Protein AF-A0A940JBC8-F1 (afdb_monomer)

Foldseek 3Di:
DDDDDDDDDDDDDDDDPPPPPPPPDPPPDDPPPVDDPPPDPPPLDFAFDDAQDFADLLPAAKWWKKAQKDWDWDDDPPDIDIDIHHIDTQAMWHAHRRQWIDGPPDTDGWTWTHTPPHDPPWTWTWDDDPVGIWIWTRPGSFKIWIGRSNRHGGIIIGHDD

Structure (mmCIF, N/CA/C/O backbone):
data_AF-A0A940JBC8-F1
#
_entry.id   AF-A0A940JBC8-F1
#
loop_
_atom_site.group_PDB
_atom_site.id
_atom_site.type_symbol
_atom_site.label_atom_id
_atom_site.label_alt_id
_atom_site.label_comp_id
_atom_site.label_asym_id
_atom_site.label_entity_id
_atom_site.label_seq_id
_atom_site.pdbx_PDB_ins_code
_atom_site.Cartn_x
_atom_site.Cartn_y
_atom_site.Cartn_z
_atom_site.occupancy
_atom_site.B_iso_or_equiv
_atom_site.auth_seq_id
_atom_site.auth_comp_id
_atom_site.auth_asym_id
_atom_site.auth_atom_id
_atom_site.pdbx_PDB_model_num
ATOM 1 N N . MET A 1 1 ? 36.503 52.206 -81.347 1.00 34.62 1 MET A N 1
ATOM 2 C CA . MET A 1 1 ? 37.444 51.586 -80.391 1.00 34.62 1 MET A CA 1
ATOM 3 C C . MET A 1 1 ? 36.749 51.462 -79.045 1.00 34.62 1 MET A C 1
ATOM 5 O O . MET A 1 1 ? 36.209 52.445 -78.569 1.00 34.62 1 MET A O 1
ATOM 9 N N . ASN A 1 2 ? 36.773 50.243 -78.504 1.00 36.06 2 ASN A N 1
ATOM 10 C CA . ASN A 1 2 ? 36.494 49.814 -77.129 1.00 36.06 2 ASN A CA 1
ATOM 11 C C . ASN A 1 2 ? 35.048 49.878 -76.605 1.00 36.06 2 ASN A C 1
ATOM 13 O O . ASN A 1 2 ? 34.546 50.888 -76.127 1.00 36.06 2 ASN A O 1
ATOM 17 N N . ALA A 1 3 ? 34.437 48.693 -76.663 1.00 40.34 3 ALA A N 1
ATOM 18 C CA . ALA A 1 3 ? 33.223 48.272 -75.988 1.00 40.34 3 ALA A CA 1
ATOM 19 C C . ALA A 1 3 ? 33.316 48.373 -74.459 1.00 40.34 3 ALA A C 1
ATOM 21 O O . ALA A 1 3 ? 34.406 48.230 -73.902 1.00 40.34 3 ALA A O 1
ATOM 22 N N . ARG A 1 4 ? 32.151 48.445 -73.801 1.00 40.62 4 ARG A N 1
ATOM 23 C CA . ARG A 1 4 ? 31.729 47.470 -72.775 1.00 40.62 4 ARG A CA 1
ATOM 24 C C . ARG A 1 4 ? 30.291 47.737 -72.319 1.00 40.62 4 ARG A C 1
ATOM 26 O O . ARG A 1 4 ? 29.994 48.758 -71.712 1.00 40.62 4 ARG A O 1
ATOM 33 N N . TYR A 1 5 ? 29.428 46.772 -72.627 1.00 41.09 5 TYR A N 1
ATOM 34 C CA . TYR A 1 5 ? 28.160 46.522 -71.948 1.00 41.09 5 TYR A CA 1
ATOM 35 C C . TYR A 1 5 ? 28.447 46.097 -70.502 1.00 41.09 5 TYR A C 1
ATOM 37 O O . TYR A 1 5 ? 29.357 45.297 -70.277 1.00 41.09 5 TYR A O 1
ATOM 45 N N . ALA A 1 6 ? 27.663 46.583 -69.540 1.00 38.19 6 ALA A N 1
ATOM 46 C CA . ALA A 1 6 ? 27.642 46.040 -68.187 1.00 38.19 6 ALA A CA 1
ATOM 47 C C . ALA A 1 6 ? 26.193 45.859 -67.722 1.00 38.19 6 ALA A C 1
ATOM 49 O O . ALA A 1 6 ? 25.419 46.801 -67.580 1.00 38.19 6 ALA A O 1
ATOM 50 N N . THR A 1 7 ? 25.875 44.582 -67.578 1.00 44.41 7 THR A N 1
ATOM 51 C CA . THR A 1 7 ? 24.622 43.915 -67.254 1.00 44.41 7 THR A CA 1
ATOM 52 C C . THR A 1 7 ? 24.075 44.271 -65.867 1.00 44.41 7 THR A C 1
ATOM 54 O O . THR A 1 7 ? 24.807 44.284 -64.881 1.00 44.41 7 THR A O 1
ATOM 57 N N . LEU A 1 8 ? 22.757 44.482 -65.807 1.00 41.75 8 LEU A N 1
ATOM 58 C CA . LEU A 1 8 ? 21.911 44.435 -64.610 1.00 41.75 8 LEU A CA 1
ATOM 59 C C . LEU A 1 8 ? 21.943 43.036 -63.980 1.00 41.75 8 LEU A C 1
ATOM 61 O O . LEU A 1 8 ? 21.608 42.070 -64.660 1.00 41.75 8 LEU A O 1
ATOM 65 N N . LEU A 1 9 ? 22.228 42.928 -62.680 1.00 40.69 9 LEU A N 1
ATOM 66 C CA . LEU A 1 9 ? 21.872 41.747 -61.890 1.00 40.69 9 LEU A CA 1
ATOM 67 C C . LEU A 1 9 ? 21.384 42.160 -60.500 1.00 40.69 9 LEU A C 1
ATOM 69 O O . LEU A 1 9 ? 22.139 42.595 -59.634 1.00 40.69 9 LEU A O 1
ATOM 73 N N . LEU A 1 10 ? 20.070 42.019 -60.346 1.00 42.22 10 LEU A N 1
ATOM 74 C CA . LEU A 1 10 ? 19.320 42.014 -59.102 1.00 42.22 10 LEU A CA 1
ATOM 75 C C . LEU A 1 10 ? 19.676 40.724 -58.341 1.00 42.22 10 LEU A C 1
ATOM 77 O O . LEU A 1 10 ? 19.509 39.632 -58.881 1.00 42.22 10 LEU A O 1
ATOM 81 N N . GLY A 1 11 ? 20.141 40.838 -57.101 1.00 38.53 11 GLY A N 1
ATOM 82 C CA . GLY A 1 11 ? 20.373 39.698 -56.216 1.00 38.53 11 GLY A CA 1
ATOM 83 C C . GLY A 1 11 ? 19.852 40.015 -54.824 1.00 38.53 11 GLY A C 1
ATOM 84 O O . GLY A 1 11 ? 20.516 40.713 -54.064 1.00 38.53 11 GLY A O 1
ATOM 85 N N . LEU A 1 12 ? 18.648 39.527 -54.509 1.00 40.81 12 LEU A N 1
ATOM 86 C CA . LEU A 1 12 ? 18.110 39.518 -53.152 1.00 40.81 12 LEU A CA 1
ATOM 87 C C . LEU A 1 12 ? 19.051 38.709 -52.246 1.00 40.81 12 LEU A C 1
ATOM 89 O O . LEU A 1 12 ? 19.186 37.499 -52.421 1.00 40.81 12 LEU A O 1
ATOM 93 N N . LEU A 1 13 ? 19.662 39.359 -51.254 1.00 38.41 13 LEU A N 1
ATOM 94 C CA . LEU A 1 13 ? 20.286 38.666 -50.130 1.00 38.41 13 LEU A CA 1
ATOM 95 C C . LEU A 1 13 ? 19.178 38.199 -49.176 1.00 38.41 13 LEU A C 1
ATOM 97 O O . LEU A 1 13 ? 18.639 38.977 -48.392 1.00 38.41 13 LEU A O 1
ATOM 101 N N . THR A 1 14 ? 18.833 36.917 -49.235 1.00 44.94 14 THR A N 1
ATOM 102 C CA . THR A 1 14 ? 18.105 36.247 -48.155 1.00 44.94 14 THR A CA 1
ATOM 103 C C . THR A 1 14 ? 19.061 36.038 -46.985 1.00 44.94 14 THR A C 1
ATOM 105 O O . THR A 1 14 ? 20.050 35.315 -47.112 1.00 44.94 14 THR A O 1
ATOM 108 N N . ALA A 1 15 ? 18.772 36.667 -45.846 1.00 43.84 15 ALA A N 1
ATOM 109 C CA . ALA A 1 15 ? 19.438 36.382 -44.583 1.00 43.84 15 ALA A CA 1
ATOM 110 C C . ALA A 1 15 ? 19.154 34.926 -44.178 1.00 43.84 15 ALA A C 1
ATOM 112 O O . ALA A 1 15 ? 18.020 34.570 -43.860 1.00 43.84 15 ALA A O 1
ATOM 113 N N . ALA A 1 16 ? 20.179 34.076 -44.210 1.00 47.38 16 ALA A N 1
ATOM 114 C CA . ALA A 1 16 ? 20.119 32.769 -43.574 1.00 47.38 16 ALA A CA 1
ATOM 115 C C . ALA A 1 16 ? 20.176 32.972 -42.048 1.00 47.38 16 ALA A C 1
ATOM 117 O O . ALA A 1 16 ? 21.078 33.673 -41.579 1.00 47.38 16 ALA A O 1
ATOM 118 N N . PRO A 1 17 ? 19.264 32.390 -41.248 1.00 47.56 17 PRO A N 1
ATO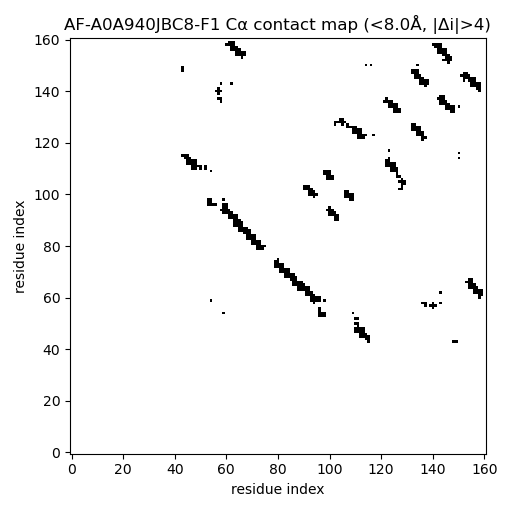M 119 C CA . PRO A 1 17 ? 19.475 32.329 -39.814 1.00 47.56 17 PRO A CA 1
ATOM 120 C C . PRO A 1 17 ? 20.704 31.454 -39.568 1.00 47.56 17 PRO A C 1
ATOM 122 O O . PRO A 1 17 ? 20.732 30.277 -39.932 1.00 47.56 17 PRO A O 1
ATOM 125 N N . ALA A 1 18 ? 21.740 32.053 -38.982 1.00 47.38 18 ALA A N 1
ATOM 126 C CA . ALA A 1 18 ? 22.857 31.316 -38.427 1.00 47.38 18 ALA A CA 1
ATOM 127 C C . ALA A 1 18 ? 22.286 30.315 -37.417 1.00 47.38 18 ALA A C 1
ATOM 129 O O . ALA A 1 18 ? 21.758 30.701 -36.374 1.00 47.38 18 ALA A O 1
ATOM 130 N N . LEU A 1 19 ? 22.348 29.028 -37.759 1.00 43.06 19 LEU A N 1
ATOM 131 C CA . LEU A 1 19 ? 22.178 27.953 -36.797 1.00 43.06 19 LEU A CA 1
ATOM 132 C C . LEU A 1 19 ? 23.236 28.188 -35.723 1.00 43.06 19 LEU A C 1
ATOM 134 O O . LEU A 1 19 ? 24.431 28.041 -35.982 1.00 43.06 19 LEU A O 1
ATOM 138 N N . ALA A 1 20 ? 22.794 28.621 -34.544 1.00 43.97 20 ALA A N 1
ATOM 139 C CA . ALA A 1 20 ? 23.622 28.597 -33.359 1.00 43.97 20 ALA A CA 1
ATOM 140 C C . ALA A 1 20 ? 24.074 27.146 -33.191 1.00 43.97 20 ALA A C 1
ATOM 142 O O . ALA A 1 20 ? 23.277 26.267 -32.865 1.00 43.97 20 ALA A O 1
ATOM 143 N N . ALA A 1 21 ? 25.339 26.881 -33.510 1.00 42.47 21 ALA A N 1
ATOM 144 C CA . ALA A 1 21 ? 25.987 25.654 -33.111 1.00 42.47 21 ALA A CA 1
ATOM 145 C C . ALA A 1 21 ? 25.941 25.655 -31.585 1.00 42.47 21 ALA A C 1
ATOM 147 O O . ALA A 1 21 ? 26.657 26.417 -30.937 1.00 42.47 21 ALA A O 1
ATOM 148 N N . GLU A 1 22 ? 25.027 24.870 -31.024 1.00 44.38 22 GLU A N 1
ATOM 149 C CA . GLU A 1 22 ? 24.970 24.622 -29.596 1.00 44.38 22 GLU A CA 1
ATOM 150 C C . GLU A 1 22 ? 26.285 23.938 -29.239 1.00 44.38 22 GLU A C 1
ATOM 152 O O . GLU A 1 22 ? 26.526 22.770 -29.544 1.00 44.38 22 GLU A O 1
ATOM 157 N N . GLN A 1 23 ? 27.214 24.742 -28.736 1.00 37.09 23 GLN A N 1
ATOM 158 C CA . GLN A 1 23 ? 28.541 24.319 -28.352 1.00 37.09 23 GLN A CA 1
ATOM 159 C C . GLN A 1 23 ? 28.371 23.496 -27.081 1.00 37.09 23 GLN A C 1
ATOM 161 O O . GLN A 1 23 ? 28.235 24.036 -25.985 1.00 37.09 23 GLN A O 1
ATOM 166 N N . TRP A 1 24 ? 28.317 22.177 -27.249 1.00 38.91 24 TRP A N 1
ATOM 167 C CA . TRP A 1 24 ? 28.302 21.221 -26.153 1.00 38.91 24 TRP A CA 1
ATOM 168 C C . TRP A 1 24 ? 29.534 21.478 -25.285 1.00 38.91 24 TRP A C 1
ATOM 170 O O . TRP A 1 24 ? 30.664 21.176 -25.674 1.00 38.91 24 TRP A O 1
ATOM 180 N N . ALA A 1 25 ? 29.325 22.080 -24.116 1.00 42.81 25 ALA A N 1
ATOM 181 C CA . ALA A 1 25 ? 30.361 22.161 -23.106 1.00 42.81 25 ALA A CA 1
ATOM 182 C C . ALA A 1 25 ? 30.696 20.729 -22.651 1.00 42.81 25 ALA A C 1
ATOM 184 O O . ALA A 1 25 ? 29.779 19.930 -22.431 1.00 42.81 25 ALA A O 1
ATOM 185 N N . PRO A 1 26 ? 31.981 20.368 -22.500 1.00 43.16 26 PRO A N 1
ATOM 186 C CA . PRO A 1 26 ? 32.336 19.073 -21.941 1.00 43.16 26 PRO A CA 1
ATOM 187 C C . PRO A 1 26 ? 31.760 18.968 -20.526 1.00 43.16 26 PRO A C 1
ATOM 189 O O . PRO A 1 26 ? 31.896 19.895 -19.723 1.00 43.16 26 PRO A O 1
ATOM 192 N N . ALA A 1 27 ? 31.117 17.839 -20.219 1.00 49.19 27 ALA A N 1
ATOM 193 C CA . ALA A 1 27 ? 30.565 17.559 -18.898 1.00 49.19 27 ALA A CA 1
ATOM 194 C C . ALA A 1 27 ? 31.664 17.726 -17.836 1.00 49.19 27 ALA A C 1
ATOM 196 O O . ALA A 1 27 ? 32.534 16.875 -17.682 1.00 49.19 27 ALA A O 1
ATOM 197 N N . THR A 1 28 ? 31.654 18.842 -17.103 1.00 50.84 28 THR A N 1
ATOM 198 C CA . THR A 1 28 ? 32.753 19.205 -16.191 1.00 50.84 28 THR A CA 1
ATOM 199 C C . THR A 1 28 ? 32.656 18.495 -14.833 1.00 50.84 28 THR A C 1
ATOM 201 O O . THR A 1 28 ? 33.244 18.929 -13.850 1.00 50.84 28 THR A O 1
ATOM 204 N N . LYS A 1 29 ? 31.918 17.386 -14.740 1.00 45.66 29 LYS A N 1
ATOM 205 C CA . LYS A 1 29 ? 31.887 16.541 -13.542 1.00 45.66 29 LYS A CA 1
ATOM 206 C C . LYS A 1 29 ? 31.459 15.125 -13.907 1.00 45.66 29 LYS A C 1
ATOM 208 O O . LYS A 1 29 ? 30.273 14.830 -14.019 1.00 45.66 29 LYS A O 1
ATOM 213 N N . THR A 1 30 ? 32.433 14.234 -14.047 1.00 45.81 30 THR A N 1
ATOM 214 C CA . THR A 1 30 ? 32.185 12.800 -13.901 1.00 45.81 30 THR A CA 1
ATOM 215 C C . THR A 1 30 ? 31.952 12.555 -12.416 1.00 45.81 30 THR A C 1
ATOM 217 O O . THR A 1 30 ? 32.873 12.675 -11.611 1.00 45.81 30 THR A O 1
ATOM 220 N N . GLN A 1 31 ? 30.705 12.299 -12.028 1.00 42.94 31 GLN A N 1
ATOM 221 C CA . GLN A 1 31 ? 30.409 11.839 -10.679 1.00 42.94 31 GLN A CA 1
ATOM 222 C C . GLN A 1 31 ? 30.923 10.403 -10.579 1.00 42.94 31 GLN A C 1
ATOM 224 O O . GLN A 1 31 ? 30.445 9.514 -11.280 1.00 42.94 31 GLN A O 1
ATOM 229 N N . ASP A 1 32 ? 31.968 10.211 -9.783 1.00 40.59 32 ASP A N 1
ATOM 230 C CA . ASP A 1 32 ? 32.579 8.914 -9.548 1.00 40.59 32 ASP A CA 1
ATOM 231 C C . ASP A 1 32 ? 31.629 8.062 -8.691 1.00 40.59 32 ASP A C 1
ATOM 233 O O . ASP A 1 32 ? 31.511 8.253 -7.481 1.00 40.59 32 ASP A O 1
ATOM 237 N N . TRP A 1 33 ? 30.896 7.151 -9.334 1.00 49.00 33 TRP A N 1
ATOM 238 C CA . TRP A 1 33 ? 29.985 6.211 -8.666 1.00 49.00 33 TRP A CA 1
ATOM 239 C C . TRP A 1 33 ? 30.735 5.097 -7.913 1.00 49.00 33 TRP A C 1
ATOM 241 O O . TRP A 1 33 ? 30.102 4.260 -7.271 1.00 49.00 33 TRP A O 1
ATOM 251 N N . SER A 1 34 ? 32.071 5.075 -7.977 1.00 49.91 34 SER A N 1
ATOM 252 C CA . SER A 1 34 ? 32.915 4.024 -7.389 1.00 49.91 34 SER A CA 1
ATOM 253 C C . SER A 1 34 ? 33.140 4.195 -5.889 1.00 49.91 34 SER A C 1
ATOM 255 O O . SER A 1 34 ? 33.581 3.262 -5.220 1.00 49.91 34 SER A O 1
ATOM 257 N N . SER A 1 35 ? 32.831 5.369 -5.338 1.00 42.09 35 SER A N 1
ATOM 258 C CA . SER A 1 35 ? 32.841 5.576 -3.894 1.00 42.09 35 SER A CA 1
ATOM 259 C C . SER A 1 35 ? 31.431 5.367 -3.371 1.00 42.09 35 SER A C 1
ATOM 261 O O . SER A 1 35 ? 30.583 6.251 -3.491 1.00 42.09 35 SER A O 1
ATOM 263 N N . ALA A 1 36 ? 31.170 4.196 -2.783 1.00 41.59 36 ALA A N 1
ATOM 264 C CA . ALA A 1 36 ? 30.006 4.050 -1.924 1.00 41.59 36 ALA A CA 1
ATOM 265 C C . ALA A 1 36 ? 30.056 5.215 -0.920 1.00 41.59 36 ALA A C 1
ATOM 267 O O . ALA A 1 36 ? 31.079 5.349 -0.236 1.00 41.59 36 ALA A O 1
ATOM 268 N N . PRO A 1 37 ? 29.030 6.085 -0.824 1.00 44.59 37 PRO A N 1
ATOM 269 C CA . PRO A 1 37 ? 28.961 6.968 0.325 1.00 44.59 37 PRO A CA 1
ATOM 270 C C . PRO A 1 37 ? 29.083 6.050 1.532 1.00 44.59 37 PRO A C 1
ATOM 272 O O . PRO A 1 37 ? 28.408 5.013 1.562 1.00 44.59 37 PRO A O 1
ATOM 275 N N . THR A 1 38 ? 29.986 6.373 2.463 1.00 43.41 38 THR A N 1
ATOM 276 C CA . THR A 1 38 ? 30.054 5.722 3.769 1.00 43.41 38 THR A CA 1
ATOM 277 C C . THR A 1 38 ? 28.664 5.858 4.357 1.00 43.41 38 THR A C 1
ATOM 279 O O . THR A 1 38 ? 28.305 6.873 4.949 1.00 43.41 38 THR A O 1
ATOM 282 N N . THR A 1 39 ? 27.843 4.853 4.073 1.00 50.75 39 THR A N 1
ATOM 283 C CA . THR A 1 39 ? 26.491 4.714 4.557 1.00 50.75 39 THR A CA 1
ATOM 284 C C . THR A 1 39 ? 26.752 4.258 5.963 1.00 50.75 39 THR A C 1
ATOM 286 O O . THR A 1 39 ? 26.904 3.073 6.257 1.00 50.75 39 THR A O 1
ATOM 289 N N . GLU A 1 40 ? 26.984 5.259 6.805 1.00 45.25 40 GLU A N 1
ATOM 290 C CA . GLU A 1 40 ? 26.811 5.175 8.230 1.00 45.25 40 GLU A CA 1
ATOM 291 C C . GLU A 1 40 ? 25.664 4.195 8.471 1.00 45.25 40 GLU A C 1
ATOM 293 O O . GLU A 1 40 ? 24.609 4.303 7.844 1.00 45.25 40 GLU A O 1
ATOM 298 N N . ARG A 1 41 ? 25.915 3.191 9.310 1.00 44.12 41 ARG A N 1
ATOM 299 C CA . ARG A 1 41 ? 25.029 2.082 9.692 1.00 44.12 41 ARG A CA 1
ATOM 300 C C . ARG A 1 41 ? 23.673 2.523 10.288 1.00 44.12 41 ARG A C 1
ATOM 302 O O . ARG A 1 41 ? 23.089 1.796 11.081 1.00 44.12 41 ARG A O 1
ATOM 309 N N . ARG A 1 42 ? 23.117 3.673 9.907 1.00 44.91 42 ARG A N 1
ATOM 310 C CA . ARG A 1 42 ? 21.677 3.910 9.832 1.00 44.91 42 ARG A CA 1
ATOM 311 C C . ARG A 1 42 ? 21.085 2.983 8.777 1.00 44.91 42 ARG A C 1
ATOM 313 O O . ARG A 1 42 ? 20.609 3.399 7.725 1.00 44.91 42 ARG A O 1
ATOM 320 N N . SER A 1 43 ? 21.055 1.702 9.094 1.00 46.41 43 SER A N 1
ATOM 321 C CA . SER A 1 43 ? 19.935 0.875 8.687 1.00 46.41 43 SER A CA 1
ATOM 322 C C . SER A 1 43 ? 18.681 1.595 9.193 1.00 46.41 43 SER A C 1
ATOM 324 O O . SER A 1 43 ? 18.395 1.559 10.380 1.00 46.41 43 SER A O 1
ATOM 326 N N . LEU A 1 44 ? 18.078 2.425 8.339 1.00 54.25 44 LEU A N 1
ATOM 327 C CA . LEU A 1 44 ? 16.712 2.275 7.831 1.00 54.25 44 LEU A CA 1
ATOM 328 C C . LEU A 1 44 ? 15.612 1.958 8.866 1.00 54.25 44 LEU A C 1
ATOM 330 O O . LEU A 1 44 ? 14.583 1.382 8.522 1.00 54.25 44 LEU A O 1
ATOM 334 N N . GLU A 1 45 ? 15.806 2.299 10.136 1.00 58.53 45 GLU A N 1
ATOM 335 C CA . GLU A 1 45 ? 14.858 1.985 11.197 1.00 58.53 45 GLU A CA 1
ATOM 336 C C . GLU A 1 45 ? 13.733 3.019 11.178 1.00 58.53 45 GLU A C 1
ATOM 338 O O . GLU A 1 45 ? 13.871 4.146 11.654 1.00 58.53 45 GLU A O 1
ATOM 343 N N . ASN A 1 46 ? 12.607 2.640 10.574 1.00 72.94 46 ASN A N 1
ATOM 344 C CA . ASN A 1 46 ? 11.381 3.418 10.675 1.00 72.94 46 ASN A CA 1
ATOM 345 C C . ASN A 1 46 ? 11.003 3.547 12.155 1.00 72.94 46 ASN A C 1
ATOM 347 O O . ASN A 1 46 ? 10.824 2.535 12.842 1.00 72.94 46 ASN A O 1
ATOM 351 N N . GLU A 1 47 ? 10.844 4.780 12.636 1.00 81.94 47 GLU A N 1
ATOM 352 C CA . GLU A 1 47 ? 10.457 5.030 14.020 1.00 81.94 47 GLU A CA 1
ATOM 353 C C . GLU A 1 47 ? 9.063 4.436 14.241 1.00 81.94 47 GLU A C 1
ATOM 355 O O . GLU A 1 47 ? 8.082 4.831 13.602 1.00 81.94 47 GLU A O 1
ATOM 360 N N . ARG A 1 48 ? 8.973 3.424 15.107 1.00 79.62 48 ARG A N 1
ATOM 361 C CA . ARG A 1 48 ? 7.695 2.793 15.431 1.00 79.62 48 ARG A CA 1
ATOM 362 C C . ARG A 1 48 ? 6.915 3.738 16.324 1.00 79.62 48 ARG A C 1
ATOM 364 O O . ARG A 1 48 ? 7.326 4.018 17.445 1.00 79.62 48 ARG A O 1
ATOM 371 N N . LEU A 1 49 ? 5.764 4.175 15.835 1.00 78.00 49 LEU A N 1
ATOM 372 C CA . LEU A 1 49 ? 4.847 4.962 16.639 1.00 78.00 49 LEU A CA 1
ATOM 373 C C . LEU A 1 49 ? 4.099 4.021 17.588 1.00 78.00 49 LEU A C 1
ATOM 375 O O . LEU A 1 49 ? 3.851 2.855 17.260 1.00 78.00 49 LEU A O 1
ATOM 379 N N . SER A 1 50 ? 3.746 4.525 18.772 1.00 65.56 50 SER A N 1
ATOM 380 C CA . SER A 1 50 ? 2.994 3.773 19.779 1.00 65.56 50 SER A CA 1
ATOM 381 C C . SER A 1 50 ? 1.800 3.027 19.154 1.00 65.56 50 SER A C 1
ATOM 383 O O . SER A 1 50 ? 1.103 3.575 18.295 1.00 65.56 50 SER A O 1
ATOM 385 N N . PRO A 1 51 ? 1.519 1.780 19.577 1.00 60.69 51 PRO A N 1
ATOM 386 C CA . PRO A 1 51 ? 0.720 0.800 18.822 1.00 60.69 51 PRO A CA 1
ATOM 387 C C . PRO A 1 51 ? -0.781 1.121 18.664 1.00 60.69 51 PRO A C 1
ATOM 389 O O . PRO A 1 51 ? -1.534 0.313 18.114 1.00 60.69 51 PRO A O 1
ATOM 392 N N . ALA A 1 52 ? -1.237 2.274 19.152 1.00 59.38 52 ALA A N 1
ATOM 393 C CA . ALA A 1 52 ? -2.648 2.630 19.275 1.00 59.38 52 ALA A CA 1
ATOM 394 C C . ALA A 1 52 ? -3.196 3.494 18.126 1.00 59.38 52 ALA A C 1
ATOM 396 O O . ALA A 1 52 ? -4.373 3.858 18.147 1.00 59.38 52 ALA A O 1
ATOM 397 N N . LEU A 1 53 ? -2.386 3.834 17.121 1.00 74.25 53 LEU A N 1
ATOM 398 C CA . LEU A 1 53 ? -2.832 4.746 16.074 1.00 74.25 53 LEU A CA 1
ATOM 399 C C . LEU A 1 53 ? -3.765 4.032 15.075 1.00 74.25 53 LEU A C 1
ATOM 401 O O . LEU A 1 53 ? -3.317 3.269 14.218 1.00 74.25 53 LEU A O 1
ATOM 405 N N . LYS A 1 54 ? -5.078 4.270 15.196 1.00 83.00 54 LYS A N 1
ATOM 406 C CA . LYS A 1 54 ? -6.100 3.706 14.295 1.00 83.00 54 LYS A CA 1
ATOM 407 C C . LYS A 1 54 ? -5.916 4.225 12.865 1.00 83.00 54 LYS A C 1
ATOM 409 O O . LYS A 1 54 ? -5.683 5.425 12.718 1.00 83.00 54 LYS A O 1
ATOM 414 N N . PRO A 1 55 ? -6.023 3.377 11.827 1.00 87.75 55 PRO A N 1
ATOM 415 C CA . PRO A 1 55 ? -5.936 3.831 10.442 1.00 87.75 55 PRO A CA 1
ATOM 416 C C . PRO A 1 55 ? -7.090 4.776 10.097 1.00 87.75 55 PRO A C 1
ATOM 418 O O . PRO A 1 55 ? -8.200 4.616 10.606 1.00 87.75 55 PRO A O 1
ATOM 421 N N . ASP A 1 56 ? -6.827 5.740 9.219 1.00 89.25 56 ASP A N 1
ATOM 422 C CA . ASP A 1 56 ? -7.864 6.646 8.724 1.00 89.25 56 ASP A CA 1
ATOM 423 C C . ASP A 1 56 ? -8.867 5.908 7.835 1.00 89.25 56 ASP A C 1
ATOM 425 O O . ASP A 1 56 ? -8.553 4.874 7.235 1.00 89.25 56 ASP A O 1
ATOM 429 N N . ALA A 1 57 ? -10.079 6.456 7.721 1.00 91.75 57 ALA A N 1
ATOM 430 C CA . ALA A 1 57 ? -11.153 5.872 6.914 1.00 91.75 57 ALA A CA 1
ATOM 431 C C . ALA A 1 57 ? -10.730 5.635 5.451 1.00 91.75 57 ALA A C 1
ATOM 433 O O . ALA A 1 57 ? -11.115 4.627 4.847 1.00 91.75 57 ALA A O 1
ATOM 434 N N . ASP A 1 58 ? -9.869 6.508 4.926 1.00 94.19 58 ASP A N 1
ATOM 435 C CA . ASP A 1 58 ? -9.314 6.429 3.575 1.00 94.19 58 ASP A CA 1
ATOM 436 C C . ASP A 1 58 ? -8.395 5.229 3.361 1.00 94.19 58 ASP A C 1
ATOM 438 O O . ASP A 1 58 ? -8.241 4.795 2.226 1.00 94.19 58 ASP A O 1
ATOM 442 N N . LEU A 1 59 ? -7.821 4.662 4.427 1.00 95.00 59 LEU A N 1
ATOM 443 C CA . LEU A 1 59 ? -6.956 3.483 4.361 1.00 95.00 59 LEU A CA 1
ATOM 444 C C . LEU A 1 59 ? -7.727 2.165 4.507 1.00 95.00 59 LEU A C 1
ATOM 446 O O . LEU A 1 59 ? -7.295 1.117 4.025 1.00 95.00 59 LEU A O 1
ATOM 450 N N . THR A 1 60 ? -8.857 2.193 5.209 1.00 95.75 60 THR A N 1
ATOM 451 C CA . THR A 1 60 ? -9.656 0.991 5.488 1.00 95.75 60 THR A CA 1
ATOM 452 C C . THR A 1 60 ? -10.334 0.445 4.225 1.00 95.75 60 THR A C 1
ATOM 454 O O . THR A 1 60 ? -10.470 1.135 3.224 1.00 95.75 60 THR A O 1
ATOM 457 N N . GLY A 1 61 ? -10.799 -0.799 4.238 1.00 96.31 61 GLY A N 1
ATOM 458 C CA . GLY A 1 61 ? -11.514 -1.425 3.124 1.00 96.31 61 GLY A CA 1
ATOM 459 C C . GLY A 1 61 ? -10.667 -2.412 2.328 1.00 96.31 61 GLY A C 1
ATOM 460 O O . GLY A 1 61 ? -9.703 -2.985 2.836 1.00 96.31 61 GLY A O 1
ATOM 461 N N . THR A 1 62 ? -11.083 -2.657 1.091 1.00 97.69 62 THR A N 1
ATOM 462 C CA . THR A 1 62 ? -10.519 -3.693 0.224 1.00 97.69 62 THR A CA 1
ATOM 463 C C . THR A 1 62 ? -9.763 -3.054 -0.931 1.00 97.69 62 THR A C 1
ATOM 465 O O . THR A 1 62 ? -10.301 -2.191 -1.619 1.00 97.69 62 THR A O 1
ATOM 468 N N . TRP A 1 63 ? -8.533 -3.504 -1.146 1.00 97.56 63 TRP A N 1
ATOM 469 C CA . TRP A 1 63 ? -7.599 -2.965 -2.124 1.00 97.56 63 TRP A CA 1
ATOM 470 C C . TRP A 1 63 ? -7.123 -4.061 -3.067 1.00 97.56 63 TRP A C 1
ATOM 472 O O . TRP A 1 63 ? -6.577 -5.075 -2.624 1.00 97.56 63 TRP A O 1
ATOM 482 N N . ASP A 1 64 ? -7.279 -3.837 -4.365 1.00 96.19 64 ASP A N 1
ATOM 483 C CA . ASP A 1 64 ? -6.651 -4.651 -5.399 1.00 96.19 64 ASP A CA 1
ATOM 484 C C . ASP A 1 64 ? -5.270 -4.045 -5.703 1.00 96.19 64 ASP A C 1
ATOM 486 O O . ASP A 1 64 ? -5.172 -2.900 -6.149 1.00 96.19 64 ASP A O 1
ATOM 490 N N . LEU A 1 65 ? -4.198 -4.780 -5.382 1.00 95.19 65 LEU A N 1
ATOM 491 C CA . LEU A 1 65 ? -2.817 -4.298 -5.485 1.00 95.19 65 LEU A CA 1
ATOM 492 C C . LEU A 1 65 ? -2.159 -4.762 -6.782 1.00 95.19 65 LEU A C 1
ATOM 494 O O . LEU A 1 65 ? -2.250 -5.937 -7.138 1.00 95.19 65 LEU A O 1
ATOM 498 N N . ARG A 1 66 ? -1.426 -3.862 -7.442 1.00 93.56 66 ARG A N 1
ATOM 499 C CA . ARG A 1 66 ? -0.746 -4.145 -8.707 1.00 93.56 66 ARG A CA 1
ATOM 500 C C . ARG A 1 66 ? 0.608 -3.445 -8.812 1.00 93.56 66 ARG A C 1
ATOM 502 O O . ARG A 1 66 ? 0.732 -2.243 -8.564 1.00 93.56 66 ARG A O 1
ATOM 509 N N . ILE A 1 67 ? 1.614 -4.202 -9.235 1.00 89.62 67 ILE A N 1
ATOM 510 C CA . ILE A 1 67 ? 2.907 -3.688 -9.688 1.00 89.62 67 ILE A CA 1
ATOM 511 C C . ILE A 1 67 ? 2.691 -3.101 -11.087 1.00 89.62 67 ILE A C 1
ATOM 513 O O . ILE A 1 67 ? 2.190 -3.813 -11.965 1.00 89.62 67 ILE A O 1
ATOM 517 N N . PRO A 1 68 ? 3.025 -1.825 -11.329 1.00 86.31 68 PRO A N 1
ATOM 518 C CA . PRO A 1 68 ? 2.895 -1.230 -12.651 1.00 86.31 68 PRO A CA 1
ATOM 519 C C . PRO A 1 68 ? 3.854 -1.889 -13.647 1.00 86.31 68 PRO A C 1
ATOM 521 O O . PRO A 1 68 ? 4.877 -2.460 -13.273 1.00 86.31 68 PRO A O 1
ATOM 524 N N . ALA A 1 69 ? 3.532 -1.787 -14.935 1.00 86.69 69 ALA A N 1
ATOM 525 C CA . ALA A 1 69 ? 4.475 -2.176 -15.975 1.00 86.69 69 ALA A CA 1
ATOM 526 C C . ALA A 1 69 ? 5.707 -1.259 -15.942 1.00 86.69 69 ALA A C 1
ATOM 528 O O . ALA A 1 69 ? 5.582 -0.052 -15.722 1.00 86.69 69 ALA A O 1
ATOM 529 N N . ALA A 1 70 ? 6.881 -1.829 -16.196 1.00 83.56 70 ALA A N 1
ATOM 530 C CA . ALA A 1 70 ? 8.126 -1.082 -16.296 1.00 83.56 70 ALA A CA 1
ATOM 531 C C . ALA A 1 70 ? 8.529 -0.917 -17.763 1.00 83.56 70 ALA A C 1
ATOM 533 O O . ALA A 1 70 ? 8.373 -1.831 -18.574 1.00 83.56 70 ALA A O 1
ATOM 534 N N . VAL A 1 71 ? 9.076 0.248 -18.098 1.00 86.31 71 VAL A N 1
ATOM 535 C CA . VAL A 1 71 ? 9.647 0.528 -19.415 1.00 86.31 71 VAL A CA 1
ATOM 536 C C . VAL A 1 71 ? 11.131 0.794 -19.235 1.00 86.31 71 VAL A C 1
ATOM 538 O O . VAL A 1 71 ? 11.514 1.719 -18.524 1.00 86.31 71 VAL A O 1
ATOM 541 N N . THR A 1 72 ? 11.964 -0.010 -19.884 1.00 86.38 72 THR A N 1
ATOM 542 C CA . THR A 1 72 ? 1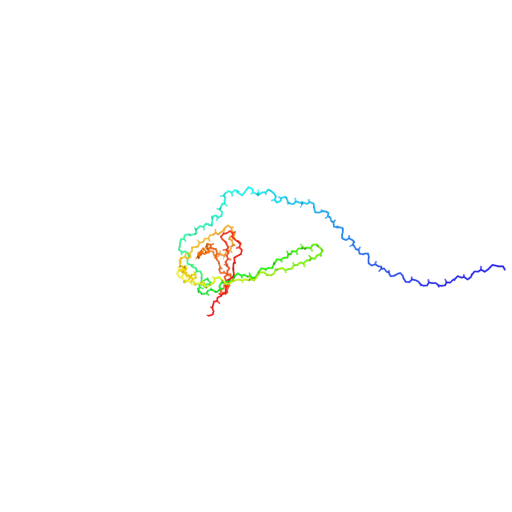3.417 0.162 -19.880 1.00 86.38 72 THR A CA 1
ATOM 543 C C . THR A 1 72 ? 13.879 0.537 -21.277 1.00 86.38 72 THR A C 1
ATOM 545 O O . THR A 1 72 ? 13.555 -0.147 -22.252 1.00 86.38 72 THR A O 1
ATOM 548 N N . TYR A 1 73 ? 14.647 1.617 -21.367 1.00 90.12 73 TYR A N 1
ATOM 549 C CA . TYR A 1 73 ? 15.310 2.039 -22.593 1.00 90.12 73 TYR A CA 1
ATOM 550 C C . TYR A 1 73 ? 16.755 1.561 -22.574 1.00 90.12 73 TYR A C 1
ATOM 552 O O . TYR A 1 73 ? 17.416 1.627 -21.539 1.00 90.12 73 TYR A O 1
ATOM 560 N N . PHE A 1 74 ? 17.240 1.064 -23.705 1.00 88.00 74 PHE A N 1
ATOM 561 C CA . PHE A 1 74 ? 18.636 0.680 -23.855 1.00 88.00 74 PHE A CA 1
ATOM 562 C C . PHE A 1 74 ? 19.117 1.016 -25.259 1.00 88.00 74 PHE A C 1
ATOM 564 O O . PHE A 1 74 ? 18.395 0.840 -26.242 1.00 88.00 74 PHE A O 1
ATOM 571 N N . SER A 1 75 ? 20.347 1.503 -25.340 1.00 91.38 75 SER A N 1
ATOM 572 C CA . SER A 1 75 ? 20.997 1.805 -26.608 1.00 91.38 75 SER A CA 1
ATOM 573 C C . SER A 1 75 ? 21.834 0.611 -27.040 1.00 91.38 75 SER A C 1
ATOM 575 O O . SER A 1 75 ? 22.559 0.026 -26.234 1.00 91.38 75 SER A O 1
ATOM 577 N N . LYS A 1 76 ? 21.745 0.252 -28.318 1.00 89.69 76 LYS A N 1
ATOM 578 C CA . LYS A 1 76 ? 22.685 -0.666 -28.959 1.00 89.69 76 LYS A CA 1
ATOM 579 C C . LYS A 1 76 ? 23.131 -0.015 -30.260 1.00 89.69 76 LYS A C 1
ATOM 581 O O . LYS A 1 76 ? 22.316 0.175 -31.162 1.00 89.69 76 LYS A O 1
ATOM 586 N N . GLU A 1 77 ? 24.415 0.333 -30.318 1.00 89.88 77 GLU A N 1
ATOM 587 C CA . GLU A 1 77 ? 25.001 1.147 -31.392 1.00 89.88 77 GLU A CA 1
ATOM 588 C C . GLU A 1 77 ? 24.255 2.490 -31.528 1.00 89.88 77 GLU A C 1
ATOM 590 O O . GLU A 1 77 ? 23.991 3.145 -30.521 1.00 89.88 77 GLU A O 1
ATOM 595 N N . ALA A 1 78 ? 23.891 2.893 -32.749 1.00 90.56 78 ALA A N 1
ATOM 596 C CA . ALA A 1 78 ? 23.150 4.123 -33.030 1.00 90.56 78 ALA A CA 1
ATOM 597 C C . ALA A 1 78 ? 21.632 4.021 -32.762 1.00 90.56 78 ALA A C 1
ATOM 599 O O . ALA A 1 78 ? 20.904 4.986 -32.985 1.00 90.56 78 ALA A O 1
ATOM 600 N N . ASN A 1 79 ? 21.134 2.865 -32.310 1.00 88.06 79 ASN A N 1
ATOM 601 C CA . ASN A 1 79 ? 19.702 2.605 -32.178 1.00 88.06 79 ASN A CA 1
ATOM 602 C C . ASN A 1 79 ? 19.255 2.594 -30.708 1.00 88.06 79 ASN A C 1
ATOM 604 O O . ASN A 1 79 ? 19.885 1.963 -29.853 1.00 88.06 79 ASN A O 1
ATOM 608 N N . LEU A 1 80 ? 18.120 3.244 -30.434 1.00 92.00 80 LEU A N 1
ATOM 609 C CA . LEU A 1 80 ? 17.452 3.235 -29.133 1.00 92.00 80 LEU A CA 1
ATOM 610 C C . LEU A 1 80 ? 16.314 2.211 -29.135 1.00 92.00 80 LEU A C 1
ATOM 612 O O . LEU A 1 80 ? 15.385 2.293 -29.937 1.00 92.00 80 LEU A O 1
ATOM 616 N N . TYR A 1 81 ? 16.363 1.272 -28.197 1.00 91.19 81 TYR A N 1
ATOM 617 C CA . TYR A 1 81 ? 15.362 0.226 -28.039 1.00 91.19 81 TYR A CA 1
ATOM 618 C C . TYR A 1 81 ? 14.574 0.412 -26.749 1.00 91.19 81 TYR A C 1
ATOM 620 O O . TYR A 1 81 ? 15.062 0.958 -25.757 1.00 91.19 81 TYR A O 1
ATOM 628 N N . ARG A 1 82 ? 13.345 -0.107 -26.756 1.00 93.50 82 ARG A N 1
ATOM 629 C CA . ARG A 1 82 ? 12.452 -0.129 -25.600 1.00 93.50 82 ARG A CA 1
ATOM 630 C C . ARG A 1 82 ? 12.064 -1.563 -25.265 1.00 93.50 82 ARG A C 1
ATOM 632 O O . ARG A 1 82 ? 11.537 -2.274 -26.117 1.00 93.50 82 ARG A O 1
ATOM 639 N N . ARG A 1 83 ? 12.2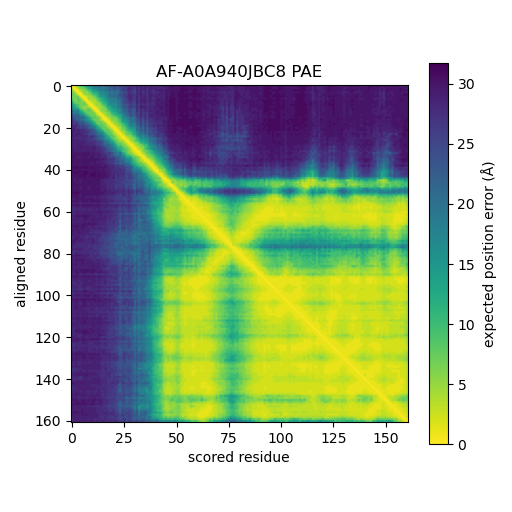47 -1.961 -24.007 1.00 91.44 83 ARG A N 1
ATOM 640 C CA . ARG A 1 83 ? 11.676 -3.184 -23.427 1.00 91.44 83 ARG A CA 1
ATOM 641 C C . ARG A 1 83 ? 10.557 -2.804 -22.468 1.00 91.44 83 ARG A C 1
ATOM 643 O O . ARG A 1 83 ? 10.738 -1.927 -21.629 1.00 91.44 83 ARG A O 1
ATOM 650 N N . ILE A 1 84 ? 9.416 -3.472 -22.595 1.00 89.00 84 ILE A N 1
ATOM 651 C CA . ILE A 1 84 ? 8.302 -3.344 -21.654 1.00 89.00 84 ILE A CA 1
ATOM 652 C C . ILE A 1 84 ? 8.257 -4.626 -20.828 1.00 89.00 84 ILE A C 1
ATOM 654 O O . ILE A 1 84 ? 8.094 -5.709 -21.385 1.00 89.00 84 ILE A O 1
ATOM 658 N N . THR A 1 85 ? 8.399 -4.496 -19.514 1.00 86.81 85 THR A N 1
ATOM 659 C CA . THR A 1 85 ? 8.164 -5.580 -18.560 1.00 86.81 85 THR A CA 1
ATOM 660 C C . THR A 1 85 ? 6.730 -5.446 -18.055 1.00 86.81 85 THR A C 1
ATOM 662 O O . THR A 1 85 ? 6.407 -4.418 -17.449 1.00 86.81 85 THR A O 1
ATOM 665 N N . PRO A 1 86 ? 5.848 -6.429 -18.309 1.00 82.06 86 PRO A N 1
ATOM 666 C CA . PRO A 1 86 ? 4.481 -6.385 -17.812 1.00 82.06 86 PRO A CA 1
ATOM 667 C C . PRO A 1 86 ? 4.435 -6.240 -16.288 1.00 82.06 86 PRO A C 1
ATOM 669 O O . PRO A 1 86 ? 5.260 -6.806 -15.573 1.00 82.06 86 PRO A O 1
ATOM 672 N N . GLY A 1 87 ? 3.450 -5.486 -15.804 1.00 87.56 87 GLY A N 1
ATOM 673 C CA . GLY A 1 87 ? 3.126 -5.438 -14.382 1.00 87.56 87 GLY A CA 1
ATOM 674 C C . GLY A 1 87 ? 2.506 -6.750 -13.892 1.00 87.56 87 GLY A C 1
ATOM 675 O O . GLY A 1 87 ? 2.184 -7.630 -14.691 1.00 87.56 87 GLY A O 1
ATOM 676 N N . ALA A 1 88 ? 2.284 -6.862 -12.585 1.00 87.69 88 ALA A N 1
ATOM 677 C CA . ALA A 1 88 ? 1.734 -8.069 -11.967 1.00 87.69 88 ALA A CA 1
ATOM 678 C C . ALA A 1 88 ? 0.772 -7.740 -10.824 1.00 87.69 88 ALA A C 1
ATOM 680 O O . ALA A 1 88 ? 0.962 -6.755 -10.111 1.00 87.69 88 ALA A O 1
ATOM 681 N N . ASP A 1 89 ? -0.244 -8.577 -10.629 1.00 88.94 89 ASP A N 1
ATOM 682 C CA . ASP A 1 89 ? -1.162 -8.448 -9.498 1.00 88.94 89 ASP A CA 1
ATOM 683 C C . ASP A 1 89 ? -0.524 -9.001 -8.217 1.00 88.94 89 ASP A C 1
ATOM 685 O O . ASP A 1 89 ? 0.083 -10.072 -8.210 1.00 88.94 89 ASP A O 1
ATOM 689 N N . LEU A 1 90 ? -0.679 -8.273 -7.112 1.00 88.88 90 LEU A N 1
ATOM 690 C CA . LEU A 1 90 ? -0.135 -8.616 -5.794 1.00 88.88 90 LEU A CA 1
ATOM 691 C C . LEU A 1 90 ? -1.200 -9.144 -4.832 1.00 88.88 90 LEU A C 1
ATOM 693 O O . LEU A 1 90 ? -1.034 -9.074 -3.617 1.00 88.88 90 LEU A O 1
ATOM 697 N N . ASN A 1 91 ? -2.274 -9.731 -5.358 1.00 89.75 91 ASN A N 1
ATOM 698 C CA . ASN A 1 91 ? -3.459 -10.134 -4.602 1.00 89.75 91 ASN A CA 1
ATOM 699 C C . ASN A 1 91 ? -4.159 -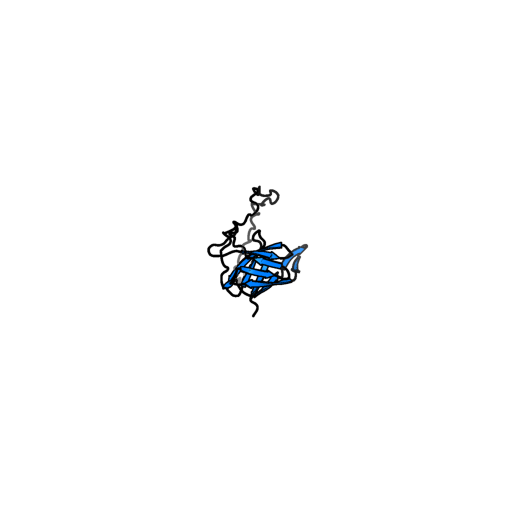8.960 -3.896 1.00 89.75 91 ASN A C 1
ATOM 701 O O . ASN A 1 91 ? -3.727 -7.809 -3.894 1.00 89.75 91 ASN A O 1
ATOM 705 N N . ARG A 1 92 ? -5.284 -9.294 -3.270 1.00 94.69 92 ARG A N 1
ATOM 706 C CA . ARG A 1 92 ? -6.130 -8.362 -2.536 1.00 94.69 92 ARG A CA 1
ATOM 707 C C . ARG A 1 92 ? -5.663 -8.183 -1.092 1.00 94.69 92 ARG A C 1
ATOM 709 O O . ARG A 1 92 ? -5.416 -9.174 -0.393 1.00 94.69 92 ARG A O 1
ATOM 716 N N . LEU A 1 93 ? -5.614 -6.930 -0.649 1.00 97.31 93 LEU A N 1
ATOM 717 C CA . LEU A 1 93 ? -5.362 -6.511 0.728 1.00 97.31 93 LEU A CA 1
ATOM 718 C C . LEU A 1 93 ? -6.658 -5.957 1.331 1.00 97.31 93 LEU A C 1
ATOM 720 O O . LEU A 1 93 ? -7.256 -5.033 0.795 1.00 97.31 93 LEU A O 1
ATOM 724 N N . VAL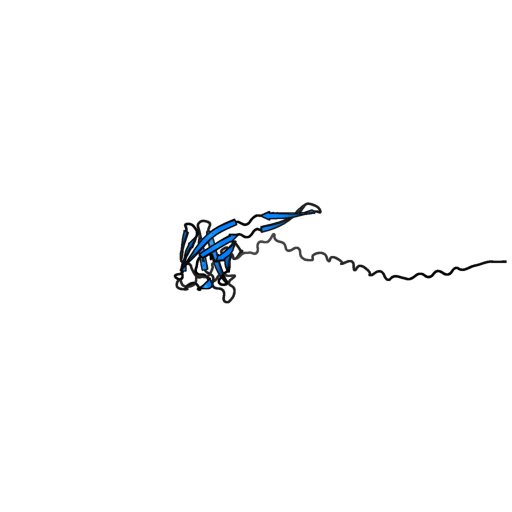 A 1 94 ? -7.098 -6.519 2.452 1.00 97.88 94 VAL A N 1
ATOM 725 C CA . VAL A 1 94 ? -8.263 -6.047 3.214 1.00 97.88 94 VAL A CA 1
ATOM 726 C C . VAL A 1 94 ? -7.771 -5.449 4.522 1.00 97.88 94 VAL A C 1
ATOM 728 O O . VAL A 1 94 ? -7.065 -6.136 5.253 1.00 97.88 94 VAL A O 1
ATOM 731 N N . ILE A 1 95 ? -8.161 -4.215 4.838 1.00 97.62 95 ILE A N 1
ATOM 732 C CA . ILE A 1 95 ? -7.809 -3.493 6.069 1.00 97.62 95 ILE A CA 1
ATOM 733 C C . ILE A 1 95 ? -9.095 -3.131 6.816 1.00 97.62 95 ILE A C 1
ATOM 735 O O . ILE A 1 95 ? -9.966 -2.445 6.288 1.00 97.62 95 ILE A O 1
ATOM 739 N N . LYS A 1 96 ? -9.233 -3.569 8.065 1.00 96.75 96 LYS A N 1
ATOM 740 C CA . LYS A 1 96 ? -10.379 -3.243 8.922 1.00 96.75 96 LYS A CA 1
ATOM 741 C C . LYS A 1 96 ? -10.169 -1.906 9.651 1.00 96.75 96 LYS A C 1
ATOM 743 O O . LYS A 1 96 ? -9.023 -1.519 9.880 1.00 96.75 96 LYS A O 1
ATOM 748 N N . PRO A 1 97 ? -11.243 -1.245 10.126 1.00 95.06 97 PRO A N 1
ATOM 749 C CA . PRO A 1 97 ? -11.135 -0.041 10.964 1.00 95.06 97 PRO A CA 1
ATOM 750 C C . PRO A 1 97 ? -10.333 -0.228 12.261 1.00 95.06 97 PRO A C 1
ATOM 752 O O . PRO A 1 97 ? -9.768 0.724 12.792 1.00 95.06 97 PRO A O 1
ATOM 755 N N . SER A 1 98 ? -10.243 -1.459 12.771 1.00 93.38 98 SER A N 1
ATOM 756 C CA . SER A 1 98 ? -9.399 -1.820 13.919 1.00 93.38 98 SER A CA 1
ATOM 757 C C . SER A 1 98 ? -7.894 -1.813 13.611 1.00 93.38 98 SER A C 1
ATOM 759 O O . SER A 1 98 ? -7.076 -1.891 14.530 1.00 93.38 98 SER A O 1
ATOM 761 N N . GLY A 1 99 ? -7.516 -1.740 12.331 1.00 94.31 99 GLY A N 1
ATOM 762 C CA . GLY A 1 99 ? -6.150 -1.928 11.850 1.00 94.31 99 GLY A CA 1
ATOM 763 C C . GLY A 1 99 ? -5.780 -3.385 11.578 1.00 94.31 99 GLY A C 1
ATOM 764 O O . GLY A 1 99 ? -4.675 -3.633 11.105 1.00 94.31 99 GLY A O 1
ATOM 765 N N . ASP A 1 100 ? -6.664 -4.351 11.832 1.00 96.75 100 ASP A N 1
ATOM 766 C CA . ASP A 1 100 ? -6.428 -5.735 11.409 1.00 96.75 100 ASP A CA 1
ATOM 767 C C . ASP A 1 100 ? -6.480 -5.829 9.885 1.00 96.75 100 ASP A C 1
ATOM 769 O O . ASP A 1 100 ? -7.368 -5.253 9.254 1.00 96.75 100 ASP A O 1
ATOM 773 N N . TYR A 1 101 ? -5.568 -6.584 9.283 1.00 97.31 101 TYR A N 1
ATOM 774 C CA . T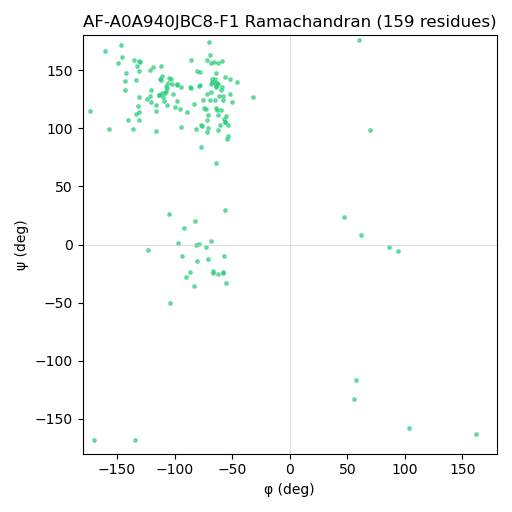YR A 1 101 ? -5.532 -6.777 7.842 1.00 97.31 101 TYR A CA 1
ATOM 775 C C . TYR A 1 101 ? -5.411 -8.244 7.444 1.00 97.31 101 TYR A C 1
ATOM 777 O O . TYR A 1 101 ? -4.929 -9.092 8.198 1.00 97.31 101 TYR A O 1
ATOM 785 N N . ARG A 1 102 ? -5.827 -8.526 6.208 1.00 97.81 102 ARG A N 1
ATOM 786 C CA . ARG A 1 102 ? -5.584 -9.786 5.507 1.00 97.81 102 ARG A CA 1
ATOM 787 C C . ARG A 1 102 ? -5.042 -9.497 4.117 1.00 97.81 102 ARG A C 1
ATOM 789 O O . ARG A 1 102 ? -5.683 -8.789 3.347 1.00 97.81 102 ARG A O 1
ATOM 796 N N . TRP A 1 103 ? -3.911 -10.097 3.779 1.00 96.19 103 TRP A N 1
ATOM 797 C CA . TRP A 1 103 ? -3.288 -9.999 2.469 1.00 96.19 103 TRP A CA 1
ATOM 798 C C . TRP A 1 103 ? -2.915 -11.386 1.955 1.00 96.19 103 TRP A C 1
ATOM 800 O O . TRP A 1 103 ? -2.007 -12.045 2.463 1.00 96.19 103 TRP A O 1
ATOM 810 N N . GLY A 1 104 ? -3.668 -11.867 0.964 1.00 90.69 104 GLY A N 1
ATOM 811 C CA . GLY A 1 104 ? -3.584 -13.265 0.550 1.00 90.69 104 GLY A CA 1
ATOM 812 C C . GLY A 1 104 ? -3.886 -14.193 1.733 1.00 90.69 104 GLY A C 1
ATOM 813 O O . GLY A 1 104 ? -4.997 -14.160 2.272 1.00 90.69 104 GLY A O 1
ATOM 814 N N . ARG A 1 105 ? -2.892 -14.999 2.130 1.00 92.31 105 ARG A N 1
ATOM 815 C CA . ARG A 1 105 ? -2.948 -15.909 3.292 1.00 92.31 105 ARG A CA 1
ATOM 816 C C . ARG A 1 105 ? -2.395 -15.296 4.583 1.00 92.31 105 ARG A C 1
ATOM 818 O O . ARG A 1 105 ? -2.557 -15.891 5.641 1.00 92.31 105 ARG A O 1
ATOM 825 N N . THR A 1 106 ? -1.747 -14.137 4.511 1.00 95.81 106 THR A N 1
ATOM 826 C CA . THR A 1 106 ? -1.164 -13.472 5.679 1.00 95.81 106 THR A CA 1
ATOM 827 C C . THR A 1 106 ? -2.212 -12.604 6.359 1.00 95.81 106 THR A C 1
ATOM 829 O O . THR A 1 106 ? -2.935 -11.855 5.703 1.00 95.81 106 THR A O 1
ATOM 832 N N . THR A 1 107 ? -2.280 -12.678 7.682 1.00 97.31 107 THR A N 1
ATOM 833 C CA . THR A 1 107 ? -3.067 -11.768 8.518 1.00 97.31 107 THR A CA 1
ATOM 834 C C . THR A 1 107 ? -2.153 -11.065 9.502 1.00 97.31 107 THR A C 1
ATOM 836 O O . THR A 1 107 ? -1.152 -11.634 9.936 1.00 97.31 107 THR A O 1
ATOM 839 N N . GLY A 1 108 ? -2.507 -9.850 9.894 1.00 95.75 108 GLY A N 1
ATOM 840 C CA . GLY A 1 108 ? -1.747 -9.115 10.892 1.00 95.75 108 GLY A CA 1
ATOM 841 C C . GLY A 1 108 ? -2.468 -7.861 11.342 1.00 95.75 108 GLY A C 1
ATOM 842 O O . GLY A 1 108 ? -3.637 -7.654 11.025 1.00 95.75 108 GLY A O 1
ATOM 843 N N . LYS A 1 109 ? -1.746 -7.012 12.067 1.00 95.06 109 LYS A N 1
ATOM 844 C CA . LYS A 1 109 ? -2.227 -5.705 12.504 1.00 95.06 109 LYS A CA 1
ATOM 845 C C . LYS A 1 109 ? -1.309 -4.629 11.953 1.00 95.06 109 LYS A C 1
ATOM 847 O O . LYS A 1 109 ? -0.087 -4.776 12.012 1.00 95.06 109 LYS A O 1
ATOM 852 N N . LEU A 1 110 ? -1.897 -3.579 11.388 1.00 94.69 110 LEU A N 1
ATOM 853 C CA . LEU A 1 110 ? -1.157 -2.421 10.915 1.00 94.69 110 LEU A CA 1
ATOM 854 C C . LEU A 1 110 ? -0.380 -1.815 12.079 1.00 94.69 110 LEU A C 1
ATOM 856 O O . LEU A 1 110 ? -0.912 -1.645 13.181 1.00 94.69 110 LEU A O 1
ATOM 860 N N . ARG A 1 111 ? 0.878 -1.471 11.813 1.00 92.50 111 ARG A N 1
ATOM 861 C CA . ARG A 1 111 ? 1.732 -0.780 12.775 1.00 92.50 111 ARG A CA 1
ATOM 862 C C . ARG A 1 111 ? 2.088 0.585 12.225 1.00 92.50 111 ARG A C 1
ATOM 864 O O . ARG A 1 111 ? 2.760 0.667 11.203 1.00 92.50 111 ARG A O 1
ATOM 871 N N . ALA A 1 112 ? 1.632 1.637 12.893 1.00 93.31 112 ALA A N 1
ATOM 872 C CA . ALA A 1 112 ? 1.994 2.994 12.518 1.00 93.31 112 ALA A CA 1
ATOM 873 C C . ALA A 1 112 ? 3.505 3.200 12.676 1.00 93.31 112 ALA A C 1
ATOM 875 O O . ALA A 1 112 ? 4.118 2.725 13.637 1.00 93.31 112 ALA A O 1
ATOM 876 N N . LEU A 1 113 ? 4.102 3.894 11.718 1.00 91.75 113 LEU A N 1
ATOM 877 C CA . LEU A 1 113 ? 5.516 4.228 11.742 1.00 91.75 113 LEU A CA 1
ATOM 878 C C . LEU A 1 113 ? 5.759 5.591 11.100 1.00 91.75 113 LEU A C 1
ATOM 880 O O . LEU A 1 113 ? 4.917 6.103 10.363 1.00 91.75 113 LEU A O 1
ATOM 884 N N . LYS A 1 114 ? 6.916 6.172 11.393 1.00 91.94 114 LYS A N 1
ATOM 885 C CA . LYS A 1 114 ? 7.409 7.386 10.757 1.00 91.94 114 LYS A CA 1
ATOM 886 C C . LYS A 1 114 ? 8.688 7.033 9.997 1.00 91.94 114 LYS A C 1
ATOM 888 O O . LYS A 1 114 ? 9.744 6.896 10.617 1.00 91.94 114 LYS A O 1
ATOM 893 N N . PRO A 1 115 ? 8.598 6.791 8.679 1.00 91.50 115 PRO A N 1
ATOM 894 C CA . PRO A 1 115 ? 9.778 6.460 7.905 1.00 91.50 115 PRO A CA 1
ATOM 895 C C . PRO A 1 115 ? 10.676 7.684 7.726 1.00 91.50 115 PRO A C 1
ATOM 897 O O . PRO A 1 115 ? 10.218 8.820 7.814 1.00 91.50 115 PRO A O 1
ATOM 900 N N . TRP A 1 116 ? 11.956 7.473 7.428 1.00 89.31 116 TRP A N 1
ATOM 901 C CA . TRP A 1 116 ? 12.892 8.582 7.183 1.00 89.31 116 TRP A CA 1
ATOM 902 C C . TRP A 1 116 ? 12.494 9.441 5.968 1.00 89.31 116 TRP A C 1
ATOM 904 O O . TRP A 1 116 ? 12.821 10.621 5.910 1.00 89.31 116 TRP A O 1
ATOM 914 N N . PHE A 1 117 ? 11.750 8.858 5.023 1.00 88.44 117 PHE A N 1
ATOM 915 C CA . PHE A 1 117 ? 11.161 9.523 3.857 1.00 88.44 117 PHE A CA 1
ATOM 916 C C . PHE A 1 117 ? 9.730 10.034 4.108 1.00 88.44 117 PHE A C 1
ATOM 918 O O . PHE A 1 117 ? 9.005 10.320 3.153 1.00 88.44 117 PHE A O 1
ATOM 925 N N . ALA A 1 118 ? 9.279 10.094 5.367 1.00 91.88 118 ALA A N 1
ATOM 926 C CA . ALA A 1 118 ? 7.931 10.541 5.694 1.00 91.88 118 ALA A CA 1
ATOM 927 C C . ALA A 1 118 ? 7.679 11.958 5.178 1.00 91.88 118 ALA A C 1
ATOM 929 O O . ALA A 1 118 ? 8.420 12.889 5.495 1.00 91.88 118 ALA A O 1
ATOM 930 N N . GLN A 1 119 ? 6.594 12.123 4.430 1.00 91.81 119 GLN A N 1
ATOM 931 C CA . GLN A 1 119 ? 6.087 13.442 4.083 1.00 91.81 119 GLN A CA 1
ATOM 932 C C . GLN A 1 119 ? 5.268 14.011 5.250 1.00 91.81 119 GLN A C 1
ATOM 934 O O . GLN A 1 119 ? 4.645 13.237 5.989 1.00 91.81 119 GLN A O 1
ATOM 939 N N . PRO A 1 120 ? 5.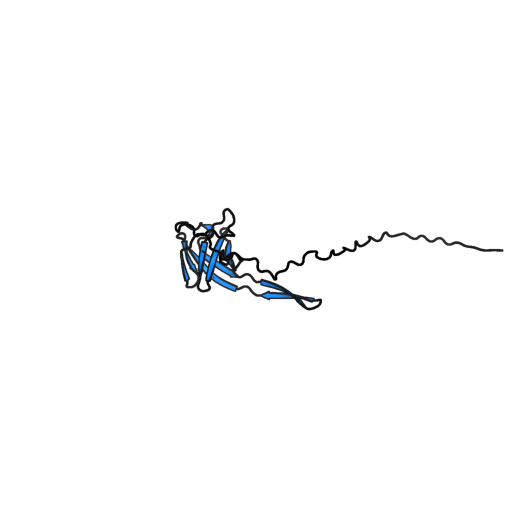247 15.346 5.422 1.00 89.88 120 PRO A N 1
ATOM 940 C CA . PRO A 1 120 ? 4.315 15.996 6.335 1.00 89.88 120 PRO A CA 1
ATOM 941 C C . PRO A 1 120 ? 2.878 15.545 6.056 1.00 89.88 120 PRO A C 1
ATOM 943 O O . PRO A 1 120 ? 2.511 15.323 4.904 1.00 89.88 120 PRO A O 1
ATOM 946 N N . ASP A 1 121 ? 2.093 15.372 7.118 1.00 89.69 121 ASP A N 1
ATOM 947 C CA . ASP A 1 121 ? 0.661 15.039 7.067 1.00 89.69 121 ASP A CA 1
ATOM 948 C C . ASP A 1 121 ? 0.291 13.699 6.402 1.00 89.69 121 ASP A C 1
ATOM 950 O O . ASP A 1 121 ? -0.887 13.380 6.249 1.00 89.69 121 ASP A O 1
ATOM 954 N N . VAL A 1 122 ? 1.276 12.855 6.078 1.00 92.50 122 VAL A N 1
ATOM 955 C CA . VAL A 1 122 ? 1.039 11.494 5.588 1.00 92.50 122 VAL A CA 1
ATOM 956 C C . VAL A 1 122 ? 1.251 10.488 6.710 1.00 92.50 122 VAL A C 1
ATOM 958 O O . VAL A 1 122 ? 2.281 10.464 7.388 1.00 92.50 122 VAL A O 1
ATOM 961 N N . ARG A 1 123 ? 0.266 9.607 6.893 1.00 93.56 123 ARG A N 1
ATOM 962 C CA . ARG A 1 123 ? 0.315 8.542 7.894 1.00 93.56 123 ARG A CA 1
ATOM 963 C C . ARG A 1 123 ? 0.718 7.225 7.251 1.00 93.56 123 ARG A C 1
ATOM 965 O O . ARG A 1 123 ? 0.018 6.696 6.390 1.00 93.56 123 ARG A O 1
ATOM 972 N N . TYR A 1 124 ? 1.844 6.695 7.711 1.00 94.44 124 TYR A N 1
ATOM 973 C CA . TYR A 1 124 ? 2.448 5.482 7.181 1.00 94.44 124 TYR A CA 1
ATOM 974 C C . TYR A 1 124 ? 2.233 4.300 8.120 1.00 94.44 124 TYR A C 1
ATOM 976 O O . TYR A 1 124 ? 2.282 4.427 9.348 1.00 94.44 124 TYR A O 1
ATOM 984 N N . PHE A 1 125 ? 2.028 3.128 7.526 1.00 95.62 125 PHE A N 1
ATOM 985 C CA . PHE A 1 125 ? 1.830 1.885 8.256 1.00 95.62 125 PHE A CA 1
ATOM 986 C C . PHE A 1 125 ? 2.674 0.767 7.662 1.00 95.62 125 PHE A C 1
ATOM 988 O O . PHE A 1 125 ? 2.793 0.640 6.446 1.00 95.62 125 PHE A O 1
ATOM 995 N N . GLU A 1 126 ? 3.220 -0.077 8.530 1.00 94.88 126 GLU A N 1
ATOM 996 C CA . GLU A 1 126 ? 3.811 -1.344 8.123 1.00 94.88 126 GLU A CA 1
ATOM 997 C C . GLU A 1 126 ? 2.725 -2.384 7.852 1.00 94.88 126 GLU A C 1
ATOM 999 O O . GLU A 1 126 ? 1.797 -2.567 8.649 1.00 94.88 126 GLU A O 1
ATOM 1004 N N . VAL A 1 127 ? 2.915 -3.126 6.767 1.00 95.06 127 VAL A N 1
ATOM 1005 C CA . VAL A 1 127 ? 2.171 -4.336 6.432 1.00 95.06 127 VAL A CA 1
ATOM 1006 C C . VAL A 1 127 ? 3.156 -5.433 6.017 1.00 95.06 127 VAL A C 1
ATOM 1008 O O . VAL A 1 127 ? 4.255 -5.146 5.541 1.00 95.06 127 VAL A O 1
ATOM 1011 N N . LYS A 1 128 ? 2.780 -6.701 6.183 1.00 94.19 128 LYS A N 1
ATOM 1012 C CA . LYS A 1 128 ? 3.589 -7.846 5.755 1.00 94.19 128 LYS A CA 1
ATOM 1013 C C . LYS A 1 128 ? 2.755 -8.834 4.961 1.00 94.19 128 LYS A C 1
ATOM 1015 O O . LYS A 1 128 ? 1.562 -9.002 5.212 1.00 94.19 128 LYS A O 1
ATOM 1020 N N . ASN A 1 129 ? 3.402 -9.516 4.032 1.00 92.44 129 ASN A N 1
ATOM 1021 C CA . ASN A 1 129 ? 2.862 -10.689 3.359 1.00 92.44 129 ASN A CA 1
ATOM 1022 C C . ASN A 1 129 ? 3.937 -11.790 3.314 1.00 92.44 129 ASN A C 1
ATOM 1024 O O . ASN A 1 129 ? 4.960 -11.697 3.992 1.00 92.44 129 ASN A O 1
ATOM 1028 N N . ALA A 1 130 ? 3.703 -12.842 2.532 1.00 89.12 130 ALA A N 1
ATOM 1029 C CA . ALA A 1 130 ? 4.661 -13.935 2.377 1.00 89.12 130 ALA A CA 1
ATOM 1030 C C . ALA A 1 130 ? 5.968 -13.518 1.672 1.00 89.12 130 ALA A C 1
ATOM 1032 O O . ALA A 1 130 ? 6.987 -14.171 1.863 1.00 89.12 130 ALA A O 1
ATOM 1033 N N . GLN A 1 131 ? 5.943 -12.459 0.858 1.00 88.62 131 GLN A N 1
ATOM 1034 C CA . GLN A 1 131 ? 7.098 -11.963 0.109 1.00 88.62 131 GLN A CA 1
ATOM 1035 C C . GLN A 1 131 ? 7.966 -10.982 0.905 1.00 88.62 131 GLN A C 1
ATOM 1037 O O . GLN A 1 131 ? 9.144 -10.835 0.590 1.00 88.62 131 GLN A O 1
ATOM 1042 N N . GLY A 1 132 ? 7.416 -10.305 1.915 1.00 91.00 132 GLY A N 1
ATOM 1043 C CA . GLY A 1 132 ? 8.202 -9.383 2.727 1.00 91.00 132 GLY A CA 1
ATOM 1044 C C . GLY A 1 132 ? 7.397 -8.374 3.534 1.00 91.00 132 GLY A C 1
ATOM 1045 O O . GLY A 1 132 ? 6.197 -8.526 3.781 1.00 91.00 132 GLY A O 1
ATOM 1046 N N . THR A 1 133 ? 8.112 -7.338 3.969 1.00 92.62 133 THR A N 1
ATOM 1047 C CA . THR A 1 133 ? 7.583 -6.199 4.724 1.00 92.62 133 THR A CA 1
ATOM 1048 C C . THR A 1 133 ? 7.515 -4.975 3.820 1.00 92.62 133 THR A C 1
ATOM 1050 O O . THR A 1 133 ? 8.429 -4.726 3.040 1.00 92.62 133 THR A O 1
ATOM 1053 N N . TYR A 1 134 ? 6.431 -4.216 3.938 1.00 94.88 134 TYR A N 1
ATOM 1054 C CA . TYR A 1 134 ? 6.170 -3.034 3.130 1.00 94.88 134 TYR A CA 1
ATOM 1055 C C . TYR A 1 134 ? 5.672 -1.892 4.003 1.00 94.88 134 TYR A C 1
ATOM 1057 O O . TYR A 1 134 ? 5.112 -2.102 5.083 1.00 94.88 134 TYR A O 1
ATOM 1065 N N . VAL A 1 135 ? 5.821 -0.683 3.480 1.00 96.00 135 VAL A N 1
ATOM 1066 C CA . VAL A 1 135 ? 5.213 0.525 4.027 1.00 96.00 135 VAL A CA 1
ATOM 1067 C C . VAL A 1 135 ? 4.075 0.936 3.104 1.00 96.00 135 VAL A C 1
ATOM 1069 O O . VAL A 1 135 ? 4.236 0.947 1.889 1.00 96.00 135 VAL A O 1
ATOM 1072 N N . LEU A 1 136 ? 2.917 1.275 3.660 1.00 96.38 136 LEU A N 1
ATOM 1073 C CA . LEU A 1 136 ? 1.789 1.794 2.892 1.00 96.38 136 LEU A CA 1
ATOM 1074 C C . LEU A 1 136 ? 1.221 3.072 3.487 1.00 96.38 136 LEU A C 1
ATOM 1076 O O . LEU A 1 136 ? 1.352 3.335 4.684 1.00 96.38 136 LEU A O 1
ATOM 1080 N N . TYR A 1 137 ? 0.560 3.836 2.627 1.00 96.06 137 TYR A N 1
ATOM 1081 C CA . TYR A 1 137 ? -0.294 4.955 2.999 1.00 96.06 137 TYR A CA 1
ATOM 1082 C C . TYR A 1 137 ? -1.425 5.110 1.974 1.00 96.06 137 TYR A C 1
ATOM 1084 O O . TYR A 1 137 ? -1.312 4.681 0.820 1.00 96.06 137 TYR A O 1
ATOM 1092 N N . ALA A 1 138 ? -2.528 5.723 2.397 1.00 96.06 138 ALA A N 1
ATOM 1093 C CA . ALA A 1 138 ? -3.592 6.136 1.492 1.00 96.06 138 ALA A CA 1
ATOM 1094 C C . ALA A 1 138 ? -3.203 7.488 0.902 1.00 96.06 138 ALA A C 1
ATOM 1096 O O . ALA A 1 138 ? -2.977 8.447 1.636 1.00 96.06 138 ALA A O 1
ATOM 1097 N N . LYS A 1 139 ? -3.102 7.561 -0.423 1.00 94.69 139 LYS A N 1
ATOM 1098 C CA . LYS A 1 139 ? -2.898 8.830 -1.127 1.00 94.69 139 LYS A CA 1
ATOM 1099 C C . LYS A 1 139 ? -4.225 9.554 -1.333 1.00 94.69 139 LYS A C 1
ATOM 1101 O O . LYS A 1 139 ? -4.275 10.775 -1.284 1.00 94.69 139 LYS A O 1
ATOM 1106 N N . THR A 1 140 ? -5.289 8.792 -1.571 1.00 94.38 140 THR A N 1
ATOM 1107 C CA . THR A 1 140 ? -6.681 9.258 -1.573 1.00 94.38 140 THR A CA 1
ATOM 1108 C C . THR A 1 140 ? -7.576 8.132 -1.060 1.00 94.38 140 THR A C 1
ATOM 1110 O O . THR A 1 140 ? -7.141 6.981 -0.989 1.00 94.38 140 THR A O 1
ATOM 1113 N N . ALA A 1 141 ? -8.861 8.411 -0.834 1.00 93.25 141 ALA A N 1
ATOM 1114 C CA . ALA A 1 141 ? -9.863 7.389 -0.528 1.00 93.25 141 ALA A CA 1
ATOM 1115 C C . ALA A 1 141 ? -10.000 6.276 -1.594 1.00 93.25 141 ALA A C 1
ATOM 1117 O O . ALA A 1 141 ? -10.707 5.301 -1.350 1.00 93.25 141 ALA A O 1
ATOM 1118 N N . GLN A 1 142 ? -9.383 6.415 -2.775 1.00 95.75 142 GLN A N 1
ATOM 1119 C CA . GLN A 1 142 ? -9.435 5.445 -3.878 1.00 95.75 142 GLN A CA 1
ATOM 1120 C C . GLN A 1 142 ? -8.051 4.953 -4.330 1.00 95.75 142 GLN A C 1
ATOM 1122 O O . GLN A 1 142 ? -7.961 4.069 -5.185 1.00 95.75 142 GLN A O 1
ATOM 1127 N N . GLU A 1 143 ? -6.969 5.499 -3.768 1.00 95.75 143 GLU A N 1
ATOM 1128 C CA . GLU A 1 143 ? -5.595 5.199 -4.170 1.00 95.75 143 GLU A CA 1
ATOM 1129 C C . GLU A 1 143 ? -4.727 4.886 -2.951 1.00 95.75 143 GLU A C 1
ATOM 1131 O O . GLU A 1 143 ? -4.495 5.740 -2.094 1.00 95.75 143 GLU A O 1
ATOM 1136 N N . LEU A 1 144 ? -4.183 3.671 -2.933 1.00 96.81 144 LEU A N 1
ATOM 1137 C CA . LEU A 1 144 ? -3.179 3.227 -1.976 1.00 96.81 144 LEU A CA 1
ATOM 1138 C C . LEU A 1 144 ? -1.803 3.234 -2.640 1.00 96.81 144 LEU A C 1
ATOM 1140 O O . LEU A 1 144 ? -1.650 2.769 -3.773 1.00 96.81 144 LEU A O 1
ATOM 1144 N N . VAL A 1 145 ? -0.792 3.698 -1.916 1.00 96.75 145 VAL A N 1
ATOM 1145 C CA . VAL A 1 145 ? 0.607 3.565 -2.321 1.00 96.75 145 VAL A CA 1
ATOM 1146 C C . VAL A 1 145 ? 1.282 2.548 -1.416 1.00 96.75 145 VAL A C 1
ATOM 1148 O O . VAL A 1 145 ? 1.182 2.629 -0.192 1.00 96.75 145 VAL A O 1
ATOM 1151 N N . LEU A 1 146 ? 1.969 1.592 -2.037 1.00 96.31 146 LEU A N 1
ATOM 1152 C CA . LEU A 1 146 ? 2.793 0.597 -1.371 1.00 96.31 146 LEU A CA 1
ATOM 1153 C C . LEU A 1 146 ? 4.257 0.837 -1.746 1.00 96.31 146 LEU A C 1
ATOM 1155 O O . LEU A 1 146 ? 4.610 0.914 -2.925 1.00 96.31 146 LEU A O 1
ATOM 1159 N N . LEU A 1 147 ? 5.103 0.913 -0.733 1.00 94.62 147 LEU A N 1
ATOM 1160 C CA . LEU A 1 147 ? 6.536 1.124 -0.830 1.00 94.62 147 LEU A CA 1
ATOM 1161 C C . LEU A 1 147 ? 7.272 -0.069 -0.221 1.00 94.62 147 LEU A C 1
ATOM 1163 O O . LEU A 1 147 ? 6.779 -0.726 0.702 1.00 94.62 147 LEU A O 1
ATOM 1167 N N . PHE A 1 148 ? 8.486 -0.312 -0.696 1.00 89.25 148 PHE A N 1
ATOM 1168 C CA . PHE A 1 148 ? 9.467 -1.062 0.076 1.00 89.25 148 PHE A CA 1
ATOM 1169 C C . PHE A 1 148 ? 9.780 -0.301 1.372 1.00 89.25 148 PHE A C 1
ATOM 1171 O O . PHE A 1 148 ? 9.616 0.918 1.449 1.00 89.25 148 PHE A O 1
ATOM 1178 N N . ASP A 1 149 ? 10.238 -1.009 2.397 1.00 81.62 149 ASP A N 1
ATOM 1179 C CA . ASP A 1 149 ? 10.635 -0.416 3.680 1.00 81.62 149 ASP A CA 1
ATOM 1180 C C . ASP A 1 149 ? 11.742 0.646 3.553 1.00 81.62 149 ASP A C 1
ATOM 1182 O O . ASP A 1 149 ? 11.802 1.570 4.362 1.00 81.62 149 ASP A O 1
ATOM 1186 N N . VAL A 1 150 ? 12.538 0.573 2.484 1.00 82.81 150 VAL A N 1
ATOM 1187 C CA . VAL A 1 150 ? 13.539 1.573 2.082 1.00 82.81 150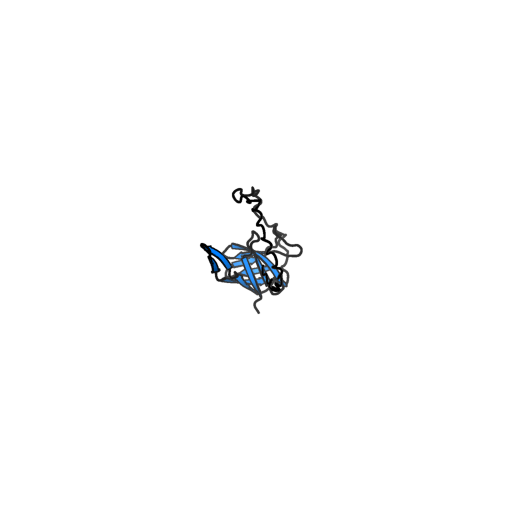 VAL A CA 1
ATOM 1188 C C . VAL A 1 150 ? 12.978 2.787 1.322 1.00 82.81 150 VAL A C 1
ATOM 1190 O O . VAL A 1 150 ? 13.742 3.668 0.947 1.00 82.81 150 VAL A O 1
ATOM 1193 N N . GLY A 1 151 ? 11.668 2.852 1.068 1.00 82.38 151 GLY A N 1
ATOM 1194 C CA . GLY A 1 151 ? 10.992 3.998 0.436 1.00 82.38 151 GLY A CA 1
ATOM 1195 C C . GLY A 1 151 ? 10.820 3.924 -1.083 1.00 82.38 151 GLY A C 1
ATOM 1196 O O . GLY A 1 151 ? 10.136 4.767 -1.661 1.00 82.38 151 GLY A O 1
ATOM 1197 N N . GLY A 1 152 ? 11.380 2.909 -1.745 1.00 86.44 152 GLY A N 1
ATOM 1198 C CA . GLY A 1 152 ? 11.166 2.679 -3.177 1.00 86.44 152 GLY A CA 1
ATOM 1199 C C . GLY A 1 152 ? 9.721 2.277 -3.489 1.00 86.44 152 GLY A C 1
ATOM 1200 O O . GLY A 1 152 ? 9.113 1.517 -2.738 1.00 86.44 152 GLY A O 1
ATOM 1201 N N . PHE A 1 153 ? 9.167 2.753 -4.607 1.00 88.94 153 PHE A N 1
ATOM 1202 C CA . PHE A 1 153 ? 7.810 2.394 -5.023 1.00 88.94 153 PHE A CA 1
ATOM 1203 C C . PHE A 1 153 ? 7.705 0.897 -5.344 1.00 88.94 153 PHE A C 1
ATOM 1205 O O . PHE A 1 153 ? 8.438 0.392 -6.192 1.00 88.94 153 PHE A O 1
ATOM 1212 N N . ALA A 1 154 ? 6.777 0.201 -4.685 1.00 90.88 154 ALA A N 1
ATOM 1213 C CA . ALA A 1 154 ? 6.544 -1.225 -4.892 1.00 90.88 154 ALA A CA 1
ATOM 1214 C C . ALA A 1 154 ? 5.286 -1.473 -5.732 1.00 90.88 154 ALA A C 1
ATOM 1216 O O . ALA A 1 154 ? 5.327 -2.217 -6.712 1.00 90.88 154 ALA A O 1
ATOM 1217 N N . ALA A 1 155 ? 4.160 -0.860 -5.360 1.00 93.69 155 ALA A N 1
ATOM 1218 C CA . ALA A 1 155 ? 2.885 -1.083 -6.031 1.00 93.69 155 ALA A CA 1
ATOM 1219 C C . ALA A 1 155 ? 1.873 0.036 -5.768 1.00 93.69 155 ALA A C 1
ATOM 1221 O O . ALA A 1 155 ? 2.009 0.840 -4.844 1.00 93.69 155 ALA A O 1
ATOM 1222 N N . LYS A 1 156 ? 0.806 0.030 -6.568 1.00 95.31 156 LYS A N 1
ATOM 1223 C CA . LYS A 1 156 ? -0.397 0.833 -6.345 1.00 95.31 156 LYS A CA 1
ATOM 1224 C C . LYS A 1 156 ? -1.558 -0.080 -5.974 1.00 95.31 156 LYS A C 1
ATOM 1226 O O . LYS A 1 156 ? -1.668 -1.185 -6.499 1.00 95.31 156 LYS A O 1
ATOM 1231 N N . GLY A 1 157 ? -2.433 0.404 -5.103 1.00 95.38 157 GLY A N 1
ATOM 1232 C CA . GLY A 1 157 ? -3.731 -0.198 -4.838 1.00 95.38 157 GLY A CA 1
ATOM 1233 C C . GLY A 1 157 ? -4.872 0.675 -5.330 1.00 95.38 157 GLY A C 1
ATOM 1234 O O . GLY A 1 157 ? -4.833 1.898 -5.186 1.00 95.38 157 GLY A O 1
ATOM 1235 N N . THR A 1 158 ? -5.900 0.037 -5.874 1.00 96.00 158 THR A N 1
ATOM 1236 C CA . THR A 1 158 ? -7.202 0.657 -6.144 1.00 96.00 158 T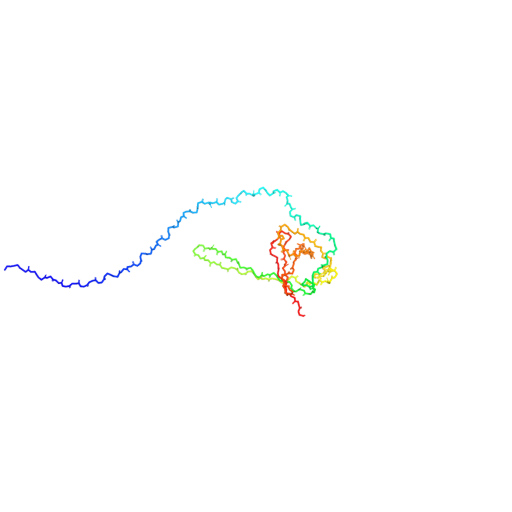HR A CA 1
ATOM 1237 C C . THR A 1 158 ? -8.250 0.037 -5.243 1.00 96.00 158 THR A C 1
ATOM 1239 O O . THR A 1 158 ? -8.206 -1.169 -4.990 1.00 96.00 158 THR A O 1
ATOM 1242 N N . ARG A 1 159 ? -9.192 0.843 -4.755 1.00 94.69 159 ARG A N 1
ATOM 1243 C CA . ARG A 1 159 ? -10.265 0.318 -3.911 1.00 94.69 159 ARG A CA 1
ATOM 1244 C C . ARG A 1 159 ? -11.181 -0.574 -4.742 1.00 94.69 159 ARG A C 1
ATOM 1246 O O . ARG A 1 159 ? -11.599 -0.190 -5.836 1.00 94.69 159 ARG A O 1
ATOM 1253 N N . SER A 1 160 ? -11.472 -1.765 -4.233 1.00 89.88 160 SER A N 1
ATOM 1254 C CA . SER A 1 160 ? -12.482 -2.628 -4.839 1.00 89.88 160 SER A CA 1
ATOM 1255 C C . SER A 1 160 ? -13.855 -1.972 -4.671 1.00 89.88 160 SER A C 1
ATOM 1257 O O . SER A 1 160 ? -14.130 -1.389 -3.618 1.00 89.88 160 SER A O 1
ATOM 1259 N N . ARG A 1 161 ? -14.686 -2.048 -5.714 1.00 74.31 161 ARG A N 1
ATOM 1260 C CA . ARG A 1 161 ? -16.090 -1.619 -5.659 1.00 74.31 161 ARG A CA 1
ATOM 1261 C C . ARG A 1 161 ? -16.933 -2.564 -4.811 1.00 74.31 161 ARG A C 1
ATOM 1263 O O . ARG A 1 161 ? -16.582 -3.766 -4.758 1.00 74.31 161 ARG A O 1
#

Radius of gyration: 30.09 Å; Cα contacts (8 Å, |Δi|>4): 262; chains: 1; bounding box: 54×68×100 Å

Secondary structure (DSSP, 8-state):
---------------------------S----TTS-----S-----EE--TT-PPPTTT-EEEEEEEPPEEEEEEETTEEEEEEE--EEEEEEEE-TTSEEEETTEEEE-EEEE-TTPPTT--EEEEE-SS-EEEEEEEETTEEEEEETTS-EEEEEEE--

Nearest PDB structures (foldseek):
  7ucz-assembly2_B  TM=3.263E-01  e=1.905E+00  Homo sapiens
  7f90-assembly2_C  TM=2.854E-01  e=2.893E+00  Homo sapiens
  8sgx-assembly1_S  TM=3.496E-01  e=8.665E+00  Leishmania tarentolae
  5dpq-assembly1_B  TM=2.583E-01  e=6.673E+00  Homo sapiens

Solvent-accessible surface area (backbone atoms only — not comparable to full-atom values): 10031 Å² total; per-residue (Å²): 136,85,87,81,90,81,82,89,77,92,75,88,82,76,84,74,80,77,76,77,76,80,74,79,72,75,80,90,69,82,80,72,78,83,60,72,72,84,71,64,87,72,70,78,71,49,45,71,46,72,88,77,66,63,57,54,79,48,56,37,46,46,27,47,28,32,29,68,61,46,77,48,76,49,72,58,88,97,44,81,43,78,47,76,46,81,45,47,78,69,50,50,38,37,30,42,72,85,25,42,33,39,32,76,92,32,70,52,63,53,38,36,34,50,47,94,82,58,55,87,97,59,71,37,27,40,50,62,46,97,91,49,65,29,31,34,34,52,79,40,75,55,34,35,42,33,20,36,70,87,66,50,84,54,33,41,25,38,54,61,132

Sequence (161 aa):
MNARYATLLLGLLTAAPALAAEQWAPATKTQDWSSAPTTERRSLENERLSPALKPDADLTGTWDLRIPAAVTYFSKEANLYRRITPGADLNRLVIKPSGDYRWGRTTGKLRALKPWFAQPDVRYFEVKNAQGTYVLYAKTAQELVLLFDVGGFAAKGTRSR

Mean predicted aligned error: 14.5 Å

pLDDT: mean 77.56, std 21.94, range [34.62, 97.88]